Protein AF-A0A1H9H590-F1 (afdb_monomer)

Organism: Flavobacterium frigoris (NCBI:txid229204)

Solvent-accessible surface area (backbone atoms only — not comparable to full-atom values): 3070 Å² total; per-residue (Å²): 130,84,76,56,38,46,101,82,72,41,84,33,35,69,38,43,23,51,54,37,40,74,72,72,45,83,58,51,59,69,55,19,34,54,51,50,55,52,50,51,53,53,52,50,51,54,50,51,54,58,76,75,106

pLDDT: mean 89.75, std 12.54, range [45.75, 97.38]

Nearest PDB structures (foldseek):
  2mzp-assembly1_C  TM=6.716E-01  e=1.068E+00  Homo sapiens
  1k90-assembly1_F  TM=7.416E-01  e=1.623E+00  Homo sapiens
  6klu-assembly1_A  TM=7.707E-01  e=2.837E+00  Mus musculus

Secondary structure (DSSP, 8-state):
---SB-TTSPBPHHHHHHHHHHTT----HHHHHHHHHHHHHHHHHHHHHHHT-

Radius of gyration: 12.96 Å; Cα contacts (8 Å, |Δi|>4): 36; chains: 1; bounding box: 27×27×33 Å

Mean predicted aligned error: 5.03 Å

Structure (mmCIF, N/CA/C/O backbone):
data_AF-A0A1H9H590-F1
#
_entry.id   AF-A0A1H9H590-F1
#
loop_
_atom_site.group_PDB
_atom_site.id
_atom_site.type_symbol
_atom_site.label_atom_id
_atom_site.label_alt_id
_atom_site.label_comp_id
_atom_site.label_asym_id
_atom_site.label_entity_id
_atom_site.label_seq_id
_atom_site.pdbx_PDB_ins_code
_atom_site.Cartn_x
_atom_site.Cartn_y
_atom_site.Cartn_z
_atom_site.occupancy
_atom_site.B_iso_or_equiv
_atom_site.auth_seq_id
_atom_site.auth_comp_id
_atom_site.auth_asym_id
_atom_site.auth_atom_id
_atom_site.pdbx_PDB_model_num
ATOM 1 N N . MET A 1 1 ? 6.818 -16.413 -1.738 1.00 45.75 1 MET A N 1
ATOM 2 C CA . MET A 1 1 ? 6.099 -15.186 -2.141 1.00 45.75 1 MET A CA 1
ATOM 3 C C . MET A 1 1 ? 6.818 -14.022 -1.487 1.00 45.75 1 MET A C 1
ATOM 5 O O . MET A 1 1 ? 6.844 -13.975 -0.266 1.00 45.75 1 MET A O 1
ATOM 9 N N . GLU A 1 2 ? 7.500 -13.172 -2.257 1.00 50.00 2 GLU A N 1
ATOM 10 C CA . GLU A 1 2 ? 8.159 -11.980 -1.701 1.00 50.00 2 GLU A CA 1
ATOM 11 C C . GLU A 1 2 ? 7.108 -11.092 -1.027 1.00 50.00 2 GLU A C 1
ATOM 13 O O . GLU A 1 2 ? 6.089 -10.772 -1.638 1.00 50.00 2 GLU A O 1
ATOM 18 N N . ASN A 1 3 ? 7.328 -10.746 0.240 1.00 56.62 3 ASN A N 1
ATOM 19 C CA . ASN A 1 3 ? 6.365 -10.027 1.067 1.00 56.62 3 ASN A CA 1
ATOM 20 C C . ASN A 1 3 ? 6.145 -8.614 0.501 1.00 56.62 3 ASN A C 1
ATOM 22 O O . ASN A 1 3 ? 6.990 -7.733 0.622 1.00 56.62 3 ASN A O 1
ATOM 26 N N . GLU A 1 4 ? 5.009 -8.396 -0.160 1.00 66.56 4 GLU A N 1
ATOM 27 C CA . GLU A 1 4 ? 4.643 -7.097 -0.744 1.00 66.56 4 GLU A CA 1
ATOM 28 C C . GLU A 1 4 ? 4.077 -6.113 0.302 1.00 66.56 4 GLU A C 1
ATOM 30 O O . GLU A 1 4 ? 3.755 -4.957 0.001 1.00 66.56 4 GLU A O 1
ATOM 35 N N . LEU A 1 5 ? 3.984 -6.580 1.546 1.00 76.25 5 LEU A N 1
ATOM 36 C CA . LEU A 1 5 ? 3.687 -5.817 2.745 1.00 76.25 5 LEU A CA 1
ATOM 37 C C . LEU A 1 5 ? 4.982 -5.605 3.532 1.00 76.25 5 LEU A C 1
ATOM 39 O O . LEU A 1 5 ? 5.862 -6.465 3.534 1.00 76.25 5 LEU A O 1
ATOM 43 N N . ASN A 1 6 ? 5.102 -4.469 4.216 1.00 79.50 6 ASN A N 1
ATOM 44 C CA . ASN A 1 6 ? 6.208 -4.278 5.152 1.00 79.50 6 ASN A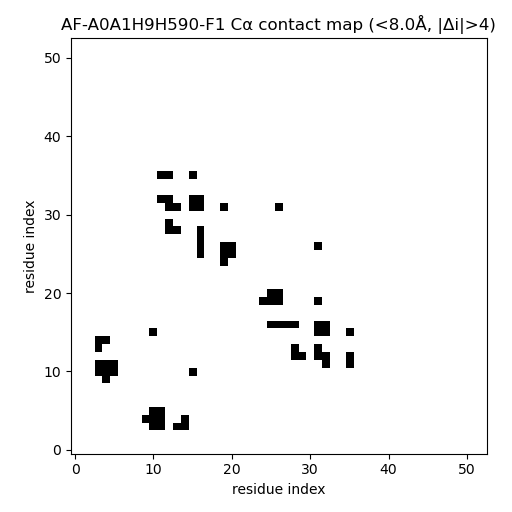 CA 1
ATOM 45 C C . ASN A 1 6 ? 6.045 -5.174 6.394 1.00 79.50 6 ASN A C 1
ATOM 47 O O . ASN A 1 6 ? 5.012 -5.812 6.587 1.00 79.50 6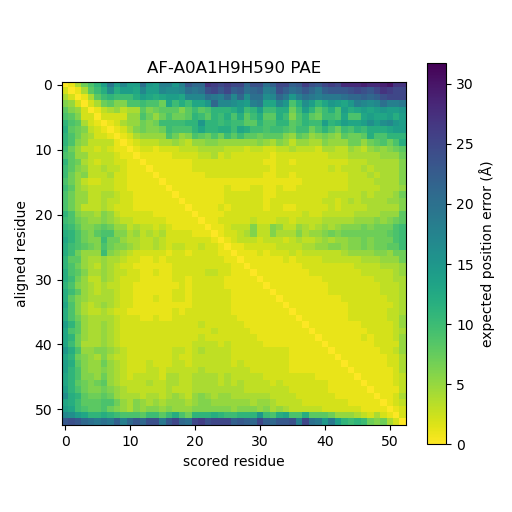 ASN A O 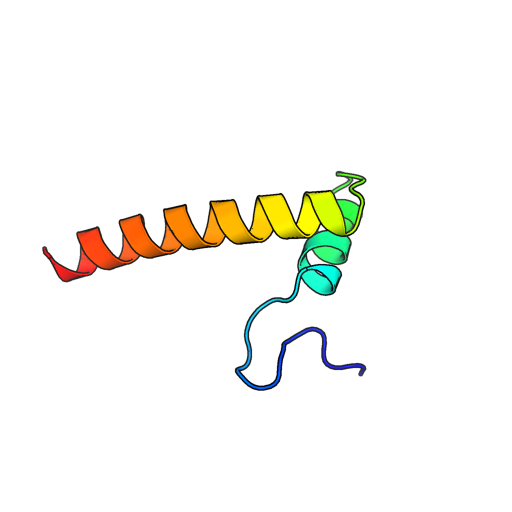1
ATOM 51 N N . GLU A 1 7 ? 7.032 -5.153 7.288 1.00 73.38 7 GLU A N 1
ATOM 52 C CA . GLU A 1 7 ? 7.052 -5.920 8.549 1.00 73.38 7 GLU A CA 1
ATOM 53 C C . GLU A 1 7 ? 5.837 -5.667 9.464 1.00 73.38 7 GLU A C 1
ATOM 55 O O . GLU A 1 7 ? 5.569 -6.432 10.384 1.00 73.38 7 GLU A O 1
ATOM 60 N N . LYS A 1 8 ? 5.076 -4.596 9.204 1.00 79.06 8 LYS A N 1
ATOM 61 C CA . LYS A 1 8 ? 3.856 -4.210 9.925 1.00 79.06 8 LYS A CA 1
ATOM 62 C C . LYS A 1 8 ? 2.573 -4.538 9.149 1.00 79.06 8 LYS A C 1
ATOM 64 O O . LYS A 1 8 ? 1.522 -3.985 9.467 1.00 79.06 8 LYS A O 1
ATOM 69 N N . GLY A 1 9 ? 2.654 -5.346 8.091 1.00 83.25 9 GLY A N 1
ATOM 70 C CA . GLY A 1 9 ? 1.512 -5.710 7.251 1.00 83.25 9 GLY A CA 1
ATOM 71 C C . GLY A 1 9 ? 0.958 -4.561 6.397 1.00 83.25 9 GLY A C 1
ATOM 72 O O . GLY A 1 9 ? -0.164 -4.652 5.909 1.00 83.25 9 GLY A O 1
ATOM 73 N N . LYS A 1 10 ? 1.699 -3.458 6.217 1.00 87.19 10 LYS A N 1
ATOM 74 C CA . LYS A 1 10 ? 1.232 -2.291 5.448 1.00 87.19 10 LYS A CA 1
ATOM 75 C C . LYS A 1 10 ? 1.660 -2.375 3.988 1.00 87.19 10 LYS A C 1
ATOM 77 O O . LYS A 1 10 ? 2.783 -2.777 3.688 1.00 87.19 10 LYS A O 1
ATOM 82 N N . ILE A 1 11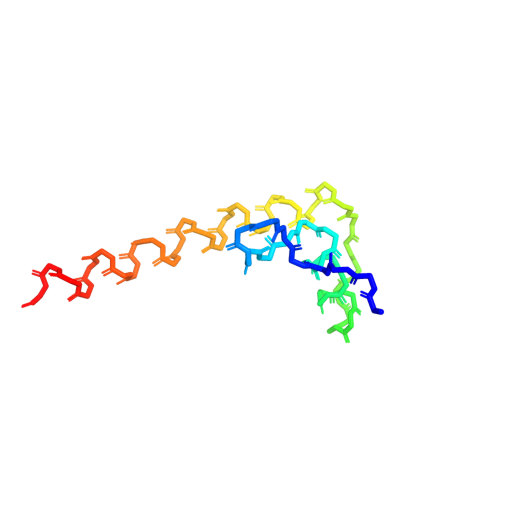 ? 0.793 -1.890 3.099 1.00 91.69 11 ILE A N 1
ATOM 83 C CA . ILE A 1 11 ? 1.092 -1.723 1.671 1.00 91.69 11 ILE A CA 1
ATOM 84 C C . ILE A 1 11 ? 2.327 -0.825 1.499 1.00 91.69 11 ILE A C 1
ATOM 86 O O . ILE A 1 11 ? 2.428 0.247 2.108 1.00 91.69 11 ILE A O 1
ATOM 90 N N . THR A 1 12 ? 3.262 -1.289 0.671 1.00 94.25 12 THR A N 1
ATOM 91 C CA . THR A 1 12 ? 4.502 -0.594 0.298 1.00 94.25 12 THR A CA 1
ATOM 92 C C . THR A 1 12 ? 4.347 0.143 -1.032 1.00 94.25 12 THR A C 1
ATOM 94 O O . THR A 1 12 ? 3.471 -0.199 -1.824 1.00 94.25 12 THR A O 1
ATOM 97 N N . ALA A 1 13 ? 5.228 1.106 -1.328 1.00 94.56 13 ALA A N 1
ATOM 98 C CA . ALA A 1 13 ? 5.227 1.806 -2.619 1.00 94.56 13 ALA A CA 1
ATOM 99 C C . ALA A 1 13 ? 5.360 0.834 -3.809 1.00 94.56 13 ALA A C 1
ATOM 101 O O . ALA A 1 13 ? 4.624 0.947 -4.784 1.00 94.56 13 ALA A O 1
ATOM 102 N N . LYS A 1 14 ? 6.204 -0.204 -3.687 1.00 94.12 14 LYS A N 1
ATOM 103 C CA . LYS A 1 14 ? 6.367 -1.255 -4.709 1.00 94.12 14 LYS A CA 1
ATOM 104 C C . LYS A 1 14 ? 5.064 -2.019 -4.964 1.00 94.12 14 LYS A C 1
ATOM 106 O O . LYS A 1 14 ? 4.733 -2.315 -6.110 1.00 94.12 14 LYS A O 1
ATOM 111 N N . LYS A 1 15 ? 4.304 -2.328 -3.909 1.00 94.12 15 LYS A N 1
ATOM 112 C CA . LYS A 1 15 ? 2.991 -2.972 -4.045 1.00 94.12 15 LYS A CA 1
ATOM 113 C C . LYS A 1 15 ? 1.953 -2.020 -4.631 1.00 94.12 15 LYS A C 1
ATOM 115 O O . LYS A 1 15 ? 1.198 -2.444 -5.497 1.00 94.12 15 LYS A O 1
ATOM 120 N N . THR A 1 16 ? 1.951 -0.750 -4.226 1.00 95.00 16 THR A N 1
ATOM 121 C CA . THR A 1 16 ? 1.095 0.284 -4.828 1.00 95.00 16 THR A CA 1
ATOM 122 C C . THR A 1 16 ? 1.351 0.406 -6.327 1.00 95.00 16 THR A C 1
ATOM 124 O O . THR A 1 16 ? 0.404 0.337 -7.101 1.00 95.00 16 THR A O 1
ATOM 127 N N . MET A 1 17 ? 2.617 0.481 -6.747 1.00 95.81 17 MET A N 1
ATOM 128 C CA . MET A 1 17 ? 3.011 0.518 -8.158 1.00 95.81 17 MET A CA 1
ATOM 129 C C . MET A 1 17 ? 2.474 -0.703 -8.913 1.00 95.81 17 MET A C 1
ATOM 131 O O . MET A 1 17 ? 1.854 -0.557 -9.958 1.00 95.81 17 MET A O 1
ATOM 135 N N . LYS A 1 18 ? 2.634 -1.915 -8.361 1.00 94.50 18 LYS A N 1
ATOM 136 C CA . LYS A 1 18 ? 2.087 -3.140 -8.969 1.00 94.50 18 LYS A CA 1
ATOM 137 C C . LYS A 1 18 ? 0.564 -3.106 -9.109 1.00 94.50 18 LYS A C 1
ATOM 139 O O . LYS A 1 18 ? 0.058 -3.509 -10.150 1.00 94.50 18 LYS A O 1
ATOM 144 N N . ILE A 1 19 ? -0.157 -2.634 -8.088 1.00 94.38 19 ILE A N 1
ATOM 145 C CA . ILE A 1 19 ? -1.624 -2.506 -8.123 1.00 94.38 19 ILE A CA 1
ATOM 146 C C . ILE A 1 19 ? -2.040 -1.522 -9.221 1.00 94.38 19 ILE A C 1
ATOM 148 O O . ILE A 1 19 ? -2.875 -1.859 -10.057 1.00 94.38 19 ILE A O 1
ATOM 152 N N . LEU A 1 20 ? -1.430 -0.337 -9.255 1.00 94.94 20 LEU A N 1
ATOM 153 C CA . LEU A 1 20 ? -1.745 0.706 -10.233 1.00 94.94 20 LEU A CA 1
ATOM 154 C C . LEU A 1 20 ? -1.435 0.244 -11.661 1.00 94.94 20 LEU A C 1
ATOM 156 O O . LEU A 1 20 ? -2.310 0.309 -12.523 1.00 94.94 20 LEU A O 1
ATOM 160 N N . ASN A 1 21 ? -0.260 -0.350 -11.877 1.00 92.94 21 ASN A N 1
ATOM 161 C CA . ASN A 1 21 ? 0.132 -0.888 -13.178 1.00 92.94 21 ASN A CA 1
ATOM 162 C C . ASN A 1 21 ? -0.797 -2.029 -13.622 1.00 92.94 21 ASN A C 1
ATOM 164 O O . ASN A 1 21 ? -1.152 -2.105 -14.794 1.00 92.94 21 ASN A O 1
ATOM 168 N N . SER A 1 22 ? -1.243 -2.892 -12.698 1.00 94.19 22 SER A N 1
ATOM 169 C CA . SER A 1 22 ? -2.214 -3.952 -13.015 1.00 94.19 22 SER A CA 1
ATOM 170 C C . SER A 1 22 ? -3.587 -3.409 -13.422 1.00 94.19 22 SER A C 1
ATOM 172 O O . SER A 1 22 ? -4.300 -4.058 -14.180 1.00 94.19 22 SER A O 1
ATOM 174 N N . GLY A 1 23 ? -3.934 -2.204 -12.960 1.00 92.56 23 GLY A N 1
ATOM 175 C CA . GLY A 1 23 ? -5.133 -1.471 -13.362 1.00 92.56 23 GLY A CA 1
ATOM 176 C C . GLY A 1 23 ? -4.956 -0.627 -14.629 1.00 92.56 23 GLY A C 1
ATOM 177 O O . GLY A 1 23 ? -5.855 0.137 -14.963 1.00 92.56 23 GLY A O 1
ATOM 178 N N . GLY A 1 24 ? -3.811 -0.723 -15.315 1.00 93.88 24 GLY A N 1
ATOM 179 C CA . GLY A 1 24 ? -3.506 0.062 -16.515 1.00 93.88 24 GLY A CA 1
ATOM 180 C C . GLY A 1 24 ? -2.976 1.473 -16.241 1.00 93.88 24 GLY A C 1
ATOM 181 O O . GLY A 1 24 ? -2.801 2.248 -17.178 1.00 93.88 24 GLY A O 1
ATOM 182 N N . ILE A 1 25 ? -2.693 1.816 -14.982 1.00 93.88 25 ILE A N 1
ATOM 183 C CA . ILE A 1 25 ? -2.108 3.102 -14.596 1.00 93.88 25 ILE A CA 1
ATOM 184 C C . ILE A 1 25 ? -0.603 2.897 -14.410 1.00 93.88 25 ILE A C 1
ATOM 186 O O . ILE A 1 25 ? -0.150 2.558 -13.319 1.00 93.88 25 ILE A O 1
ATOM 190 N N . CYS A 1 26 ? 0.162 3.075 -15.489 1.00 94.44 26 CYS A N 1
ATOM 191 C CA . CYS A 1 26 ? 1.621 2.995 -15.449 1.00 94.44 26 CYS A CA 1
ATOM 192 C C . CYS A 1 26 ? 2.206 4.161 -14.650 1.00 94.44 26 CYS A C 1
ATOM 194 O O . CYS A 1 26 ? 2.147 5.304 -15.094 1.00 94.44 26 CYS A O 1
ATOM 196 N N . VAL A 1 27 ? 2.798 3.851 -13.500 1.00 93.94 27 VAL A N 1
ATOM 19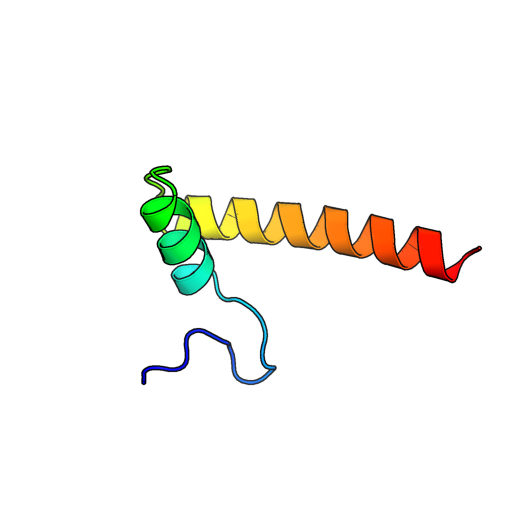7 C CA . VAL A 1 27 ? 3.478 4.819 -12.632 1.00 93.94 27 VAL A CA 1
ATOM 198 C C . VAL A 1 27 ? 4.872 4.331 -12.268 1.00 93.94 27 VAL A C 1
ATOM 200 O O . VAL A 1 27 ? 5.136 3.128 -12.205 1.00 93.94 27 VAL A O 1
ATOM 203 N N . THR A 1 28 ? 5.763 5.269 -11.991 1.00 96.31 28 THR A N 1
ATOM 204 C CA . THR A 1 28 ? 7.065 5.026 -11.369 1.00 96.31 28 THR A CA 1
ATOM 205 C C . THR A 1 28 ? 6.913 4.690 -9.881 1.00 96.31 28 THR A C 1
ATOM 207 O O . THR A 1 28 ? 5.846 4.843 -9.278 1.00 96.31 28 THR A O 1
ATOM 210 N N . LEU A 1 29 ? 7.998 4.225 -9.254 1.00 95.31 29 LEU A N 1
ATOM 211 C CA . LEU A 1 29 ? 8.001 3.943 -7.816 1.00 95.31 29 LEU A CA 1
ATOM 212 C C . LEU A 1 29 ? 7.757 5.211 -6.978 1.00 95.31 29 LEU A C 1
ATOM 214 O O . LEU A 1 29 ? 7.029 5.147 -5.990 1.00 95.31 29 LEU A O 1
ATOM 218 N N . GLU A 1 30 ? 8.329 6.343 -7.393 1.00 96.12 30 GLU A N 1
ATOM 219 C CA . GLU A 1 30 ? 8.182 7.646 -6.727 1.00 96.12 30 GLU A CA 1
ATOM 220 C C . GLU A 1 30 ? 6.735 8.151 -6.803 1.00 96.12 30 GLU A C 1
ATOM 222 O O . GLU A 1 30 ? 6.152 8.561 -5.798 1.00 96.12 30 GLU A O 1
ATOM 227 N N . GLU A 1 31 ? 6.100 8.039 -7.970 1.00 97.19 31 GLU A N 1
ATOM 228 C CA . GLU A 1 31 ? 4.685 8.382 -8.142 1.00 97.19 31 GLU A CA 1
ATOM 229 C C . GLU A 1 31 ? 3.777 7.464 -7.313 1.00 97.19 31 GLU A C 1
ATOM 231 O O . GLU A 1 31 ? 2.851 7.929 -6.644 1.00 97.19 31 GLU A O 1
ATOM 236 N N . ALA A 1 32 ? 4.063 6.160 -7.288 1.00 96.56 32 ALA A N 1
ATOM 237 C CA . ALA A 1 32 ? 3.332 5.213 -6.452 1.00 96.56 32 ALA A CA 1
ATOM 238 C C . ALA A 1 32 ? 3.481 5.515 -4.951 1.00 96.56 32 ALA A C 1
ATOM 240 O O . ALA A 1 32 ? 2.531 5.326 -4.185 1.00 96.56 32 ALA A O 1
ATOM 241 N N . GLU A 1 33 ? 4.649 5.991 -4.515 1.00 96.31 33 GLU A N 1
ATOM 242 C CA . GLU A 1 33 ? 4.866 6.455 -3.147 1.00 96.31 33 GLU A CA 1
ATOM 243 C C . GLU A 1 33 ? 4.030 7.702 -2.838 1.00 96.31 33 GLU A C 1
ATOM 245 O O . GLU A 1 33 ? 3.314 7.720 -1.831 1.00 96.31 33 GLU A O 1
ATOM 250 N N . ALA A 1 34 ? 4.039 8.701 -3.725 1.00 97.38 34 ALA A N 1
ATOM 251 C CA . ALA A 1 34 ? 3.234 9.911 -3.578 1.00 97.38 34 ALA A CA 1
ATOM 252 C C . ALA A 1 34 ? 1.730 9.592 -3.482 1.00 97.38 34 ALA A C 1
ATOM 254 O O . ALA A 1 34 ? 1.040 10.071 -2.574 1.00 97.38 34 ALA A O 1
ATOM 255 N N . ILE A 1 35 ? 1.230 8.709 -4.354 1.00 96.81 35 ILE A N 1
ATOM 256 C CA . ILE A 1 35 ? -0.161 8.236 -4.334 1.00 96.81 35 ILE A CA 1
ATOM 257 C C . ILE A 1 35 ? -0.466 7.507 -3.022 1.00 96.81 35 ILE A C 1
ATOM 259 O O . ILE A 1 35 ? -1.486 7.770 -2.383 1.00 96.81 35 ILE A O 1
ATOM 263 N N . LEU A 1 36 ? 0.423 6.617 -2.572 1.00 95.88 36 LEU A N 1
ATOM 264 C CA . LEU A 1 36 ? 0.245 5.891 -1.315 1.00 95.88 36 LEU A CA 1
ATOM 265 C C . LEU A 1 36 ? 0.174 6.840 -0.109 1.00 95.88 36 LEU A C 1
ATOM 267 O O . LEU A 1 36 ? -0.650 6.635 0.786 1.00 95.88 36 LEU A O 1
ATOM 271 N N . VAL A 1 37 ? 1.020 7.872 -0.062 1.00 96.50 37 VAL A N 1
ATOM 272 C CA . VAL A 1 37 ? 0.993 8.899 0.993 1.00 96.50 37 VAL A CA 1
ATOM 273 C C . VAL A 1 37 ? -0.330 9.659 0.971 1.00 96.50 37 VAL A C 1
ATOM 275 O O . VAL A 1 37 ? -0.940 9.859 2.025 1.00 96.50 37 VAL A O 1
ATOM 278 N N . PHE A 1 38 ? -0.802 10.047 -0.212 1.00 97.38 38 PHE A N 1
ATOM 279 C CA . PHE A 1 38 ? -2.077 10.737 -0.366 1.00 97.38 38 PHE A CA 1
ATOM 280 C C . PHE A 1 38 ? -3.259 9.877 0.107 1.00 97.38 38 PHE A C 1
ATOM 282 O O . PHE A 1 38 ? -4.055 10.320 0.937 1.00 97.38 38 PHE A O 1
ATOM 289 N N . MET A 1 39 ? -3.316 8.611 -0.311 1.00 95.75 39 MET A N 1
ATOM 290 C CA . MET A 1 39 ? -4.367 7.674 0.103 1.00 95.75 39 MET A CA 1
ATOM 291 C C . MET A 1 39 ? -4.376 7.431 1.616 1.00 95.75 39 MET A C 1
ATOM 293 O O . MET A 1 39 ? -5.443 7.381 2.226 1.00 95.75 39 MET A O 1
ATOM 297 N N . LYS A 1 40 ? -3.202 7.350 2.258 1.00 94.88 40 LYS A N 1
ATOM 298 C CA . LYS A 1 40 ? -3.102 7.242 3.724 1.00 94.88 40 LYS A CA 1
ATOM 299 C C . LYS A 1 40 ? -3.719 8.445 4.436 1.00 94.88 40 LYS A C 1
ATOM 301 O O . LYS A 1 40 ? -4.369 8.259 5.461 1.00 94.88 40 LYS A O 1
ATOM 306 N N . LYS A 1 41 ? -3.546 9.660 3.901 1.00 96.56 41 LYS A N 1
ATOM 307 C CA . LYS A 1 41 ? -4.169 10.871 4.462 1.00 96.56 41 LYS A CA 1
ATOM 308 C C . LYS A 1 41 ? -5.692 10.797 4.367 1.00 96.56 41 LYS A C 1
ATOM 310 O O . LYS A 1 41 ? -6.357 11.023 5.374 1.00 96.56 41 LYS A O 1
ATOM 31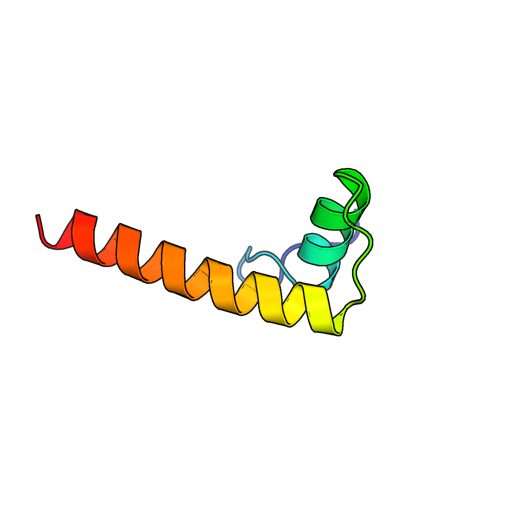5 N N . ILE A 1 42 ? -6.231 10.417 3.206 1.00 97.06 42 ILE A N 1
ATOM 316 C CA . ILE A 1 42 ? -7.682 10.249 3.013 1.00 97.06 42 ILE A CA 1
ATOM 317 C C . ILE A 1 42 ? -8.237 9.197 3.976 1.00 97.06 42 ILE A C 1
ATOM 319 O O . ILE A 1 42 ? -9.207 9.465 4.682 1.00 97.06 42 ILE A O 1
ATOM 323 N N . ALA A 1 43 ? -7.601 8.026 4.047 1.00 95.25 43 ALA A N 1
ATOM 324 C CA . ALA A 1 43 ? -8.023 6.953 4.939 1.00 95.25 43 ALA A CA 1
ATOM 325 C C . ALA A 1 43 ? -8.014 7.402 6.407 1.00 95.25 43 ALA A C 1
ATOM 327 O O . ALA A 1 43 ? -8.974 7.152 7.130 1.00 95.25 43 ALA A O 1
ATOM 328 N N . ASN A 1 44 ? -6.969 8.117 6.838 1.00 95.62 44 ASN A N 1
ATOM 329 C CA . ASN A 1 44 ? -6.885 8.630 8.201 1.00 95.62 44 ASN A CA 1
ATOM 330 C C . ASN A 1 44 ? -8.012 9.622 8.511 1.00 95.62 44 ASN A C 1
ATOM 332 O O . ASN A 1 44 ? -8.627 9.525 9.568 1.00 95.62 44 ASN A O 1
ATOM 336 N N . ILE A 1 45 ? -8.316 10.542 7.589 1.00 96.75 45 ILE A N 1
ATOM 337 C CA . ILE A 1 45 ? -9.434 11.487 7.732 1.00 96.75 45 ILE A CA 1
ATOM 338 C C . ILE A 1 45 ? -10.762 10.732 7.849 1.00 96.75 45 ILE A C 1
ATOM 340 O O . ILE A 1 45 ? -11.536 11.002 8.764 1.00 96.75 45 ILE A O 1
ATOM 344 N N . ALA A 1 46 ? -11.014 9.771 6.956 1.00 96.69 46 ALA A N 1
ATOM 345 C CA . ALA A 1 46 ? -12.252 8.997 6.944 1.00 96.69 46 ALA A CA 1
ATOM 346 C C . ALA A 1 46 ? -12.447 8.198 8.243 1.00 96.69 46 ALA A C 1
ATOM 348 O O . ALA A 1 46 ? -1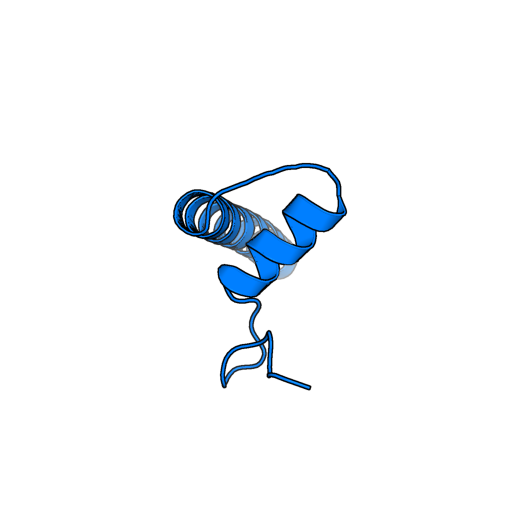3.512 8.272 8.853 1.00 96.69 46 ALA A O 1
ATOM 349 N N . VAL A 1 47 ? -11.407 7.493 8.699 1.00 95.69 47 VAL A N 1
ATOM 350 C CA . VAL A 1 47 ? -11.438 6.716 9.949 1.00 95.69 47 VAL A CA 1
ATOM 351 C C . VAL A 1 47 ? -11.585 7.632 11.160 1.00 95.69 47 VAL A C 1
ATOM 353 O O . VAL A 1 47 ? -12.406 7.357 12.026 1.00 95.69 47 VAL A O 1
ATOM 356 N N . THR A 1 48 ? -10.846 8.744 11.211 1.00 96.88 48 THR A N 1
ATOM 357 C CA . THR A 1 48 ? -10.942 9.705 12.322 1.00 96.88 48 THR A CA 1
ATOM 358 C C . THR A 1 48 ? -12.355 10.266 12.427 1.00 96.88 48 THR A C 1
ATOM 360 O O . THR A 1 48 ? -12.930 10.264 13.508 1.00 96.88 48 THR A O 1
ATOM 363 N N . LYS A 1 49 ? -12.945 10.677 11.298 1.00 96.00 49 LYS A N 1
ATOM 364 C CA . LYS A 1 49 ? -14.320 11.179 11.255 1.00 96.00 49 LYS A CA 1
ATOM 365 C C . LYS A 1 49 ? -15.326 10.127 11.726 1.00 96.00 49 LYS A C 1
ATOM 367 O O . LYS A 1 49 ? -16.222 10.456 12.493 1.00 96.00 49 LYS A O 1
ATOM 372 N N . TYR A 1 50 ? -15.171 8.881 11.278 1.00 96.00 50 TYR A N 1
ATOM 373 C CA . TYR A 1 50 ? -16.034 7.778 11.697 1.00 96.00 50 TYR A CA 1
ATOM 374 C C . TYR A 1 50 ? -15.948 7.516 13.207 1.00 96.00 50 TYR A C 1
ATOM 376 O O . TYR A 1 50 ? -16.974 7.344 13.843 1.00 96.00 50 TYR A O 1
ATOM 384 N N . LEU A 1 51 ? -14.744 7.530 13.787 1.00 96.44 51 LEU A N 1
ATOM 385 C CA . LEU A 1 51 ? -14.535 7.283 15.221 1.00 96.44 51 LEU A CA 1
ATOM 386 C C . LEU A 1 51 ? -14.950 8.454 16.128 1.00 96.44 51 LEU A C 1
ATOM 388 O O . LEU A 1 51 ? -15.117 8.260 17.327 1.00 96.44 51 LEU A O 1
ATOM 392 N N . GLN A 1 52 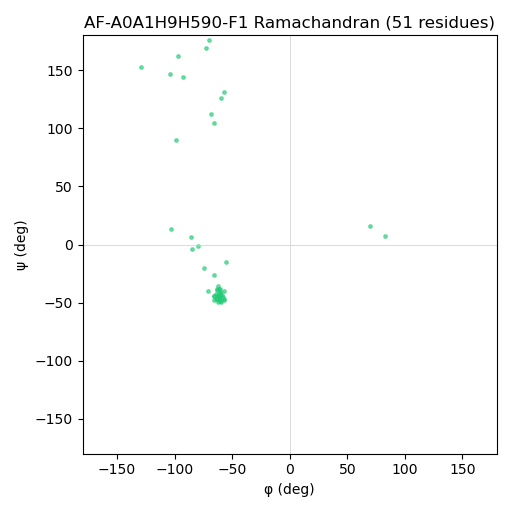? -15.053 9.668 15.583 1.00 91.62 52 GLN A N 1
ATOM 393 C CA . GLN A 1 52 ? -15.546 10.854 16.295 1.00 91.62 52 GLN A CA 1
ATOM 394 C C . GLN A 1 52 ? -17.079 10.981 16.270 1.00 91.62 5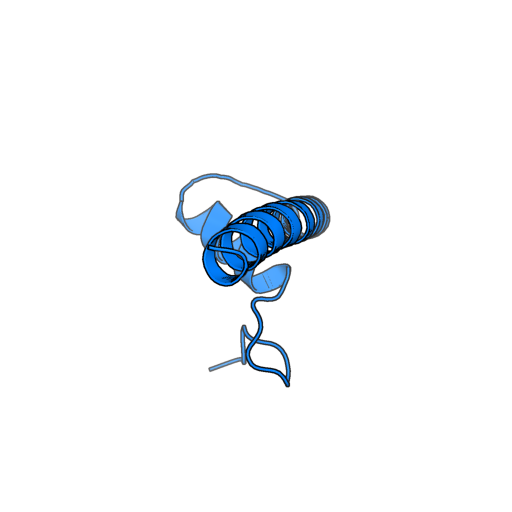2 GLN A C 1
ATOM 396 O O . GLN A 1 52 ? -17.606 11.921 16.864 1.00 91.62 52 GLN A O 1
ATOM 401 N N . THR A 1 53 ? -17.768 10.083 15.559 1.00 56.84 53 THR A N 1
ATOM 402 C CA . THR A 1 53 ? -19.234 9.994 15.497 1.00 56.84 53 THR A CA 1
ATOM 403 C C . THR A 1 53 ? -19.725 8.978 16.519 1.00 56.84 53 THR A C 1
ATOM 405 O O . THR A 1 53 ? -20.739 9.276 17.185 1.00 56.84 53 THR A O 1
#

Foldseek 3Di:
DPPCAPPVRHHALVNQQVVCVVVVNHDDSVVSVVVSVVVVVVVCVVVVVVVVD

Sequence (53 aa):
MENELNEKGKITAKKTMKILNSGGICVTLEEAEAILVFMKKIANIAVTKYLQT